Protein AF-A0A359LWA5-F1 (afdb_monomer_lite)

Structure (mmCIF, N/CA/C/O backbone):
data_AF-A0A359LWA5-F1
#
_entry.id   AF-A0A359LWA5-F1
#
loop_
_atom_site.group_PDB
_atom_site.id
_atom_site.type_symbol
_atom_site.label_atom_id
_atom_site.label_alt_id
_atom_site.label_comp_id
_atom_site.label_asym_id
_atom_site.label_entity_id
_atom_site.label_seq_id
_atom_site.pdbx_PDB_ins_code
_atom_site.Cartn_x
_atom_site.Cartn_y
_atom_site.Cartn_z
_atom_site.occupancy
_atom_site.B_iso_or_equiv
_atom_site.auth_seq_id
_atom_site.auth_comp_id
_atom_site.auth_asym_id
_atom_site.auth_atom_id
_atom_site.pdbx_PDB_model_num
ATOM 1 N N . CYS A 1 1 ? 22.305 12.297 -6.801 1.00 81.50 1 CYS A N 1
ATOM 2 C CA . CYS A 1 1 ? 21.557 11.747 -7.956 1.00 81.50 1 CYS A CA 1
ATOM 3 C C . CYS A 1 1 ? 21.196 10.291 -7.668 1.00 81.50 1 CYS A C 1
ATOM 5 O O . CYS A 1 1 ? 21.961 9.639 -6.967 1.00 81.50 1 CYS A O 1
ATOM 7 N N . THR A 1 2 ? 20.073 9.781 -8.178 1.00 94.56 2 THR A N 1
ATOM 8 C CA . THR A 1 2 ? 19.657 8.374 -8.003 1.00 94.56 2 THR A CA 1
ATOM 9 C C . THR A 1 2 ? 20.569 7.421 -8.783 1.00 94.56 2 THR A C 1
ATOM 11 O O . THR A 1 2 ? 21.025 7.775 -9.873 1.00 94.56 2 THR A O 1
ATOM 14 N N . ALA A 1 3 ? 20.814 6.213 -8.263 1.00 98.25 3 ALA A N 1
ATOM 15 C CA . ALA A 1 3 ? 21.646 5.213 -8.933 1.00 98.25 3 ALA A CA 1
ATOM 16 C C . ALA A 1 3 ? 21.120 4.883 -10.344 1.00 98.25 3 ALA A C 1
ATOM 18 O O . ALA A 1 3 ? 19.914 4.751 -10.561 1.00 98.25 3 ALA A O 1
ATOM 19 N N . SER A 1 4 ? 22.025 4.753 -11.319 1.00 97.75 4 SER A N 1
ATOM 20 C CA . SER A 1 4 ? 21.669 4.591 -12.738 1.00 97.75 4 SER A CA 1
ATOM 21 C C . SER A 1 4 ? 20.821 3.343 -12.998 1.00 97.75 4 SER A C 1
ATOM 23 O O . SER A 1 4 ? 19.855 3.396 -13.758 1.00 97.75 4 SER A O 1
ATOM 25 N N . PHE A 1 5 ? 21.119 2.231 -12.322 1.00 97.81 5 PHE A N 1
ATOM 26 C CA . PHE A 1 5 ? 20.332 1.004 -12.446 1.00 97.81 5 PHE A CA 1
ATOM 27 C C . PHE A 1 5 ? 18.913 1.164 -11.882 1.00 97.81 5 PHE A C 1
ATOM 29 O O . PHE A 1 5 ? 17.973 0.624 -12.458 1.00 97.81 5 PHE A O 1
ATOM 36 N N . THR A 1 6 ? 18.728 1.960 -10.824 1.00 98.31 6 THR A N 1
ATOM 37 C CA . THR A 1 6 ? 17.403 2.271 -10.267 1.00 98.31 6 THR A CA 1
ATOM 38 C C . THR A 1 6 ? 16.569 3.098 -11.241 1.00 98.31 6 THR A C 1
ATOM 40 O O . THR A 1 6 ? 15.381 2.837 -11.392 1.00 98.31 6 THR A O 1
ATOM 43 N N . GLN A 1 7 ? 17.179 4.046 -11.959 1.00 98.38 7 GLN A N 1
ATOM 44 C CA . GLN A 1 7 ? 16.473 4.804 -13.001 1.00 98.38 7 GLN A CA 1
ATOM 45 C C . GLN A 1 7 ? 16.000 3.882 -14.135 1.00 98.38 7 GLN A C 1
ATOM 47 O O . GLN A 1 7 ? 14.850 3.966 -14.561 1.00 98.38 7 GLN A O 1
ATOM 52 N N . ARG A 1 8 ? 16.850 2.941 -14.574 1.00 98.25 8 ARG A N 1
ATOM 53 C CA . ARG A 1 8 ? 16.467 1.934 -15.580 1.00 98.25 8 ARG A CA 1
ATOM 54 C C . ARG A 1 8 ? 15.365 0.997 -15.078 1.00 98.25 8 ARG A C 1
ATOM 56 O O . ARG A 1 8 ? 14.466 0.671 -15.846 1.00 98.25 8 ARG A O 1
ATOM 63 N N . ALA A 1 9 ? 15.406 0.603 -13.804 1.00 98.06 9 ALA A N 1
ATOM 64 C CA . ALA A 1 9 ? 14.347 -0.191 -13.184 1.00 98.06 9 ALA A CA 1
ATOM 65 C C . ALA A 1 9 ? 13.014 0.574 -13.128 1.00 98.06 9 ALA A C 1
ATOM 67 O O . ALA A 1 9 ? 11.979 -0.004 -13.431 1.00 98.06 9 ALA A O 1
ATOM 68 N N . GLY A 1 10 ? 13.035 1.877 -12.825 1.00 97.62 10 GLY A N 1
ATOM 69 C CA . GLY A 1 10 ? 11.837 2.723 -12.849 1.00 97.62 10 GLY A CA 1
ATOM 70 C C . GLY A 1 10 ? 11.182 2.792 -14.232 1.00 97.62 10 GLY A C 1
ATOM 71 O O . GLY A 1 10 ? 9.967 2.669 -14.338 1.00 97.62 10 GLY A O 1
ATOM 72 N N . ILE A 1 11 ? 11.983 2.901 -15.299 1.00 97.94 11 ILE A N 1
ATOM 73 C CA . ILE A 1 11 ? 11.471 2.841 -16.679 1.00 97.94 11 ILE A CA 1
ATOM 74 C C . ILE A 1 11 ? 10.797 1.489 -16.941 1.00 97.94 11 ILE A C 1
ATOM 76 O O . ILE A 1 11 ? 9.685 1.457 -17.463 1.00 97.94 11 ILE A O 1
ATOM 80 N N . ALA A 1 12 ? 11.440 0.382 -16.553 1.00 97.88 12 ALA A N 1
ATOM 81 C CA . ALA A 1 12 ? 10.871 -0.954 -16.722 1.00 97.88 12 ALA A CA 1
ATOM 82 C C . ALA A 1 12 ? 9.565 -1.139 -15.929 1.00 97.88 12 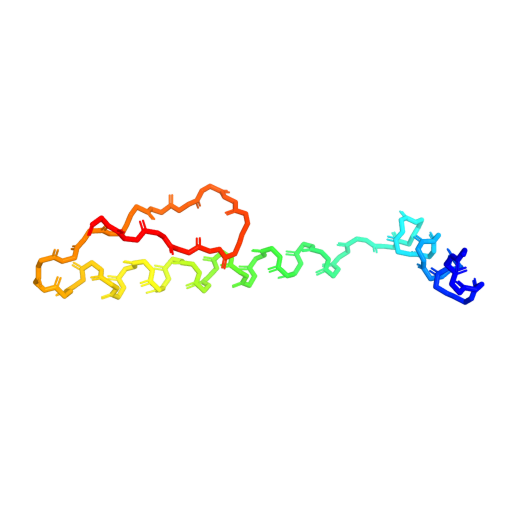ALA A C 1
ATOM 84 O O . ALA A 1 12 ? 8.618 -1.711 -16.458 1.00 97.88 12 ALA A O 1
ATOM 85 N N . ALA A 1 13 ? 9.491 -0.614 -14.703 1.00 98.06 13 ALA A N 1
ATOM 86 C CA . ALA A 1 13 ? 8.295 -0.687 -13.867 1.00 98.06 13 ALA A CA 1
ATOM 87 C C . ALA A 1 13 ? 7.098 0.071 -14.470 1.00 98.06 13 ALA A C 1
ATOM 89 O O . ALA A 1 13 ? 5.964 -0.377 -14.335 1.00 98.06 13 ALA A O 1
ATOM 90 N N . ILE A 1 14 ? 7.339 1.200 -15.146 1.00 97.88 14 ILE A N 1
ATOM 91 C CA . ILE A 1 14 ? 6.279 2.018 -15.760 1.00 97.88 14 ILE A CA 1
ATOM 92 C C . ILE A 1 14 ? 5.868 1.478 -17.137 1.00 97.88 14 ILE A C 1
ATOM 94 O O . ILE A 1 14 ? 4.687 1.476 -17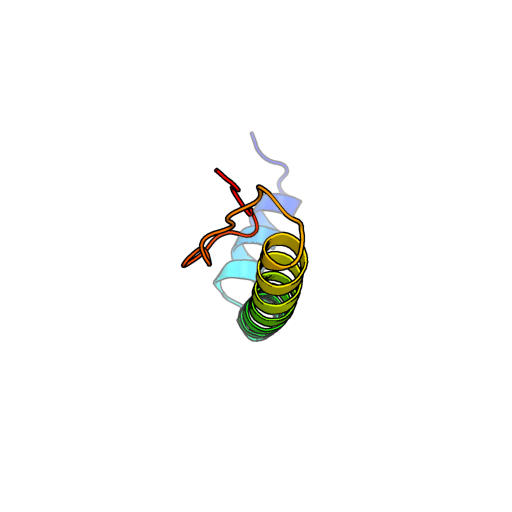.466 1.00 97.88 14 ILE A O 1
ATOM 98 N N . ALA A 1 15 ? 6.831 1.057 -17.962 1.00 98.00 15 ALA A N 1
ATOM 99 C CA . ALA A 1 15 ? 6.573 0.643 -19.344 1.00 98.00 15 ALA A CA 1
ATOM 100 C C . ALA A 1 15 ? 6.214 -0.847 -19.492 1.00 98.00 15 ALA A C 1
ATOM 102 O O . ALA A 1 15 ? 5.755 -1.262 -20.556 1.00 98.00 15 ALA A O 1
ATOM 103 N N . GLY A 1 16 ? 6.480 -1.658 -18.467 1.00 97.50 16 GLY A N 1
ATOM 104 C CA . GLY A 1 16 ? 6.189 -3.087 -18.457 1.00 97.50 16 GLY A CA 1
ATOM 105 C C . GLY A 1 16 ? 4.739 -3.426 -18.080 1.00 97.50 16 GLY A C 1
ATOM 106 O O . GLY A 1 16 ? 3.931 -2.533 -17.803 1.00 97.50 16 GLY A O 1
ATOM 107 N N . PRO A 1 17 ? 4.403 -4.728 -18.046 1.00 97.81 17 PRO A N 1
ATOM 108 C CA . PRO A 1 17 ? 3.112 -5.215 -17.563 1.00 97.81 17 PRO A CA 1
ATOM 109 C C . PRO A 1 17 ? 2.817 -4.754 -16.131 1.00 97.81 17 PRO A C 1
ATOM 111 O O . PRO A 1 17 ? 3.729 -4.620 -15.317 1.00 97.81 17 PRO A O 1
ATOM 114 N N . GLN A 1 18 ? 1.539 -4.534 -15.820 1.00 98.12 18 GLN A N 1
ATOM 115 C CA . GLN A 1 18 ? 1.093 -4.019 -14.516 1.00 98.12 18 GLN A CA 1
ATOM 116 C C . GLN A 1 18 ? 0.418 -5.091 -13.638 1.00 98.12 18 GLN A C 1
ATOM 118 O O . GLN A 1 18 ? -0.081 -4.780 -12.558 1.00 98.12 18 GLN A O 1
ATOM 123 N N . ASP A 1 19 ? 0.435 -6.360 -14.061 1.00 98.31 19 ASP A N 1
ATOM 124 C CA . ASP A 1 19 ? -0.251 -7.467 -13.378 1.00 98.31 19 ASP A CA 1
ATOM 125 C C . ASP A 1 19 ? 0.189 -7.639 -11.913 1.00 98.31 19 ASP A C 1
ATOM 127 O O . ASP A 1 19 ? -0.626 -7.964 -11.043 1.00 98.31 19 ASP A O 1
ATOM 131 N N . ASP A 1 20 ? 1.466 -7.370 -11.621 1.00 97.75 20 ASP A N 1
ATOM 132 C CA . ASP A 1 20 ? 2.022 -7.423 -10.265 1.00 97.75 20 ASP A CA 1
ATOM 133 C C . ASP A 1 20 ? 1.394 -6.370 -9.343 1.00 97.75 20 ASP A C 1
ATOM 135 O O . ASP A 1 20 ? 1.114 -6.653 -8.173 1.00 97.75 20 ASP A O 1
ATOM 139 N N . VAL A 1 21 ? 1.123 -5.164 -9.858 1.00 97.94 21 VAL A N 1
ATOM 140 C CA . VAL A 1 21 ? 0.454 -4.096 -9.100 1.00 97.94 21 VAL A CA 1
ATOM 141 C C . VAL A 1 21 ? -0.969 -4.525 -8.765 1.00 97.94 21 VAL A C 1
ATOM 143 O O . VAL A 1 21 ? -1.369 -4.465 -7.602 1.00 97.94 21 VAL A O 1
ATOM 146 N N . ASP A 1 22 ? -1.705 -5.044 -9.747 1.00 98.25 22 ASP A N 1
ATOM 147 C CA . ASP A 1 22 ? -3.072 -5.523 -9.544 1.00 98.25 22 ASP A CA 1
ATOM 148 C C . ASP A 1 22 ? -3.131 -6.691 -8.552 1.00 98.25 22 ASP A C 1
ATOM 150 O O . ASP A 1 22 ? -4.028 -6.764 -7.704 1.00 98.25 22 ASP A O 1
ATOM 154 N N . HIS A 1 23 ? -2.161 -7.606 -8.618 1.00 98.62 23 HIS A N 1
ATOM 155 C CA . HIS A 1 23 ? -2.033 -8.698 -7.660 1.00 98.62 23 HIS A CA 1
ATOM 156 C C . HIS A 1 23 ? -1.772 -8.179 -6.240 1.00 98.62 23 HIS A C 1
ATOM 158 O O . HIS A 1 23 ? -2.459 -8.591 -5.300 1.00 98.62 23 HIS A O 1
ATOM 164 N N . MET A 1 24 ? -0.842 -7.234 -6.076 1.00 98.44 24 MET A N 1
ATOM 165 C CA . MET A 1 24 ? -0.566 -6.618 -4.777 1.00 98.44 24 MET A CA 1
ATOM 166 C C . MET A 1 24 ? -1.783 -5.872 -4.226 1.00 98.44 24 MET A C 1
ATOM 168 O O . MET A 1 24 ? -2.102 -6.033 -3.050 1.00 98.44 24 MET A O 1
ATOM 172 N N .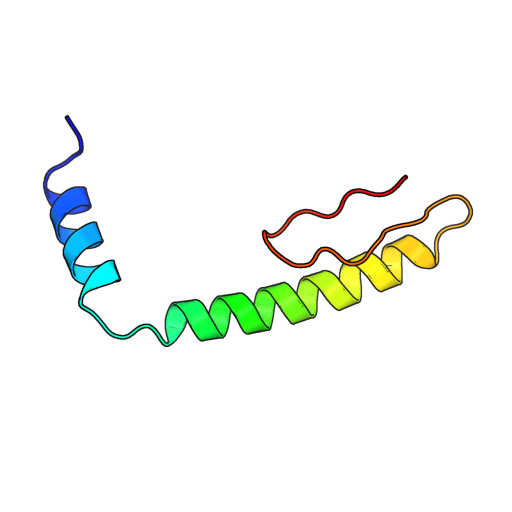 VAL A 1 25 ? -2.507 -5.110 -5.052 1.00 98.38 25 VAL A N 1
ATOM 173 C CA . VAL A 1 25 ? -3.728 -4.401 -4.635 1.00 98.38 25 VAL A CA 1
ATOM 174 C C . VAL A 1 25 ? -4.787 -5.383 -4.133 1.00 98.38 25 VAL A C 1
ATOM 176 O O . VAL A 1 25 ? -5.371 -5.161 -3.069 1.00 98.38 25 VAL A O 1
ATOM 179 N N . ARG A 1 26 ? -5.014 -6.498 -4.843 1.00 98.44 26 ARG A N 1
ATOM 180 C CA . ARG A 1 26 ? -5.950 -7.546 -4.395 1.00 98.44 26 ARG A CA 1
ATOM 181 C C . ARG A 1 26 ? -5.538 -8.143 -3.052 1.00 98.44 26 ARG A C 1
ATOM 183 O O . ARG A 1 26 ? -6.378 -8.293 -2.165 1.00 98.44 26 ARG A O 1
ATOM 190 N N . GLU A 1 27 ? -4.255 -8.446 -2.882 1.00 98.56 27 GLU A N 1
ATOM 191 C CA . GLU A 1 27 ? -3.750 -9.034 -1.642 1.00 98.56 27 GLU A CA 1
ATOM 192 C C . GLU A 1 27 ? -3.817 -8.050 -0.464 1.00 98.56 27 GLU A C 1
ATOM 194 O O . GLU A 1 27 ? -4.255 -8.420 0.628 1.00 98.56 27 GLU A O 1
ATOM 199 N N . PHE A 1 28 ? -3.467 -6.777 -0.667 1.00 98.44 28 PHE A N 1
ATOM 200 C CA . PHE A 1 28 ? -3.598 -5.757 0.375 1.00 98.44 28 PHE A CA 1
ATOM 201 C C . PHE A 1 28 ? -5.053 -5.479 0.741 1.00 98.44 28 PHE A C 1
ATOM 203 O O . PHE A 1 28 ? -5.344 -5.306 1.922 1.00 98.44 28 PHE A O 1
ATOM 210 N N . ARG A 1 29 ? -5.984 -5.525 -0.218 1.00 98.44 29 ARG A N 1
ATOM 211 C CA . ARG A 1 29 ? -7.421 -5.431 0.069 1.00 98.44 29 ARG A CA 1
ATOM 212 C C . ARG A 1 29 ? -7.892 -6.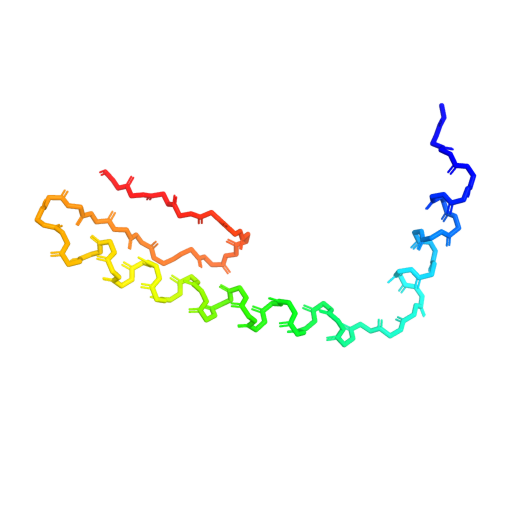575 0.967 1.00 98.44 29 ARG A C 1
ATOM 214 O O . ARG A 1 29 ? -8.534 -6.325 1.982 1.00 98.44 29 ARG A O 1
ATOM 221 N N . ARG A 1 30 ? -7.498 -7.815 0.654 1.00 98.50 30 ARG A N 1
ATOM 222 C CA . ARG A 1 30 ? -7.808 -8.995 1.478 1.00 98.50 30 AR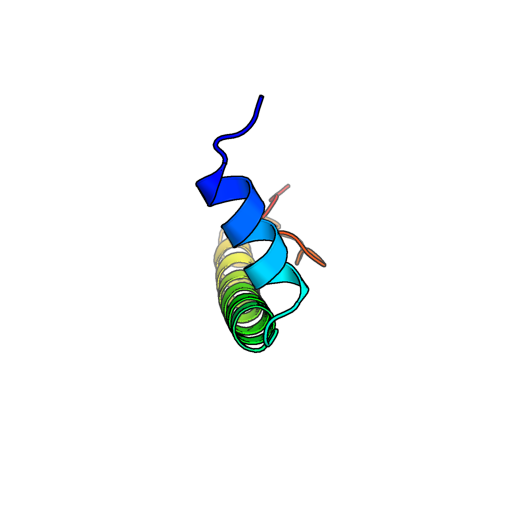G A CA 1
ATOM 223 C C . ARG A 1 30 ? -7.262 -8.852 2.903 1.00 98.50 30 ARG A C 1
ATOM 225 O O . ARG A 1 30 ? -7.969 -9.138 3.867 1.00 98.50 30 ARG A O 1
ATOM 232 N N . ARG A 1 31 ? -6.013 -8.394 3.043 1.00 98.44 31 ARG A N 1
ATOM 233 C CA . ARG A 1 31 ? -5.374 -8.148 4.349 1.00 98.44 31 ARG A CA 1
ATOM 234 C C . ARG A 1 31 ? -6.071 -7.036 5.128 1.00 98.44 31 ARG A C 1
ATOM 236 O O . ARG A 1 31 ? -6.333 -7.221 6.312 1.00 98.44 31 ARG A O 1
ATOM 243 N N . ARG A 1 32 ? -6.391 -5.917 4.470 1.00 98.50 32 ARG A N 1
ATOM 244 C CA . ARG A 1 32 ? -7.120 -4.779 5.047 1.00 98.50 32 ARG A CA 1
ATOM 245 C C . ARG A 1 32 ? -8.448 -5.233 5.637 1.00 98.50 32 ARG A C 1
ATOM 247 O O . ARG A 1 32 ? -8.722 -4.943 6.795 1.00 98.50 32 ARG A O 1
ATOM 254 N N . ASP A 1 33 ? -9.239 -5.961 4.855 1.00 98.31 33 ASP A N 1
ATOM 255 C CA . ASP A 1 33 ? -10.581 -6.374 5.261 1.00 98.31 33 ASP A CA 1
ATOM 256 C C . ASP A 1 33 ? -10.517 -7.290 6.495 1.00 98.31 33 ASP A C 1
ATOM 258 O O . ASP A 1 33 ? -11.233 -7.065 7.470 1.00 98.31 33 ASP A O 1
ATOM 262 N N . ALA A 1 34 ? -9.591 -8.256 6.506 1.00 98.19 34 ALA A N 1
ATOM 263 C CA . ALA A 1 34 ? -9.377 -9.134 7.655 1.00 98.19 34 ALA A CA 1
ATOM 264 C C . ALA A 1 34 ? -8.874 -8.377 8.898 1.00 98.19 34 ALA A C 1
ATOM 266 O O . ALA A 1 34 ? -9.359 -8.610 10.005 1.00 98.19 34 ALA A O 1
ATOM 267 N N . PHE A 1 35 ? -7.917 -7.462 8.728 1.00 97.81 35 PHE A N 1
ATOM 268 C CA . PHE A 1 35 ? -7.313 -6.721 9.833 1.00 97.81 35 PHE A CA 1
ATOM 269 C C . PHE A 1 35 ? -8.304 -5.748 10.484 1.00 97.81 35 PHE A C 1
ATOM 271 O O . PHE A 1 35 ? -8.470 -5.766 11.702 1.00 97.81 35 PHE A O 1
ATOM 278 N N . CYS A 1 36 ? -9.018 -4.948 9.684 1.00 98.12 36 CYS A N 1
ATOM 279 C CA . CYS A 1 36 ? -10.051 -4.038 10.182 1.00 98.12 36 CYS A CA 1
ATOM 280 C C . CYS A 1 36 ? -11.200 -4.806 10.848 1.00 98.12 36 CYS A C 1
ATOM 282 O O . CYS A 1 36 ? -11.668 -4.393 11.907 1.00 98.12 36 CYS A O 1
ATOM 284 N N . ALA A 1 37 ? -11.641 -5.934 10.275 1.00 98.19 37 ALA A N 1
ATOM 285 C CA . ALA A 1 37 ? -12.657 -6.777 10.904 1.00 98.19 37 ALA A CA 1
ATOM 286 C C . ALA A 1 37 ? -12.183 -7.303 12.267 1.00 98.19 37 ALA A C 1
ATOM 288 O O . ALA A 1 37 ? -12.921 -7.201 13.242 1.00 98.19 37 ALA A O 1
ATOM 289 N N . GLY A 1 38 ? -10.943 -7.797 12.349 1.00 98.00 38 GLY A N 1
ATOM 290 C CA . GLY A 1 38 ? -10.345 -8.285 13.591 1.00 98.00 38 GLY A CA 1
ATOM 291 C C . GLY A 1 38 ? -10.208 -7.203 14.661 1.00 98.00 38 GLY A C 1
ATOM 292 O O . GLY A 1 38 ? -10.581 -7.437 15.803 1.00 98.00 38 GLY A O 1
ATOM 293 N N . LEU A 1 39 ? -9.745 -6.002 14.308 1.00 97.56 39 LEU A N 1
ATOM 294 C CA . LEU A 1 39 ? -9.659 -4.893 15.265 1.00 97.56 39 LEU A CA 1
ATOM 295 C C . LEU A 1 39 ? -11.029 -4.496 15.823 1.00 97.56 39 LEU A C 1
ATOM 297 O O . LEU A 1 39 ? -11.144 -4.209 17.009 1.00 97.56 39 LEU A O 1
ATOM 301 N N . ASN A 1 40 ? -12.071 -4.518 14.990 1.00 98.00 40 ASN A N 1
ATOM 302 C CA . ASN A 1 40 ? -13.429 -4.169 15.408 1.00 98.00 40 ASN A CA 1
ATOM 303 C C . ASN A 1 40 ? -14.096 -5.220 16.318 1.00 98.00 40 ASN A C 1
ATOM 305 O O . ASN A 1 40 ? -15.182 -4.955 16.831 1.00 98.00 40 ASN A O 1
ATOM 309 N N . THR A 1 41 ? -13.489 -6.393 16.544 1.00 98.12 41 THR A N 1
ATOM 310 C CA . THR A 1 41 ? -13.980 -7.344 17.561 1.00 98.12 41 THR A CA 1
ATOM 311 C C . THR A 1 41 ? -13.481 -7.014 18.969 1.00 98.12 41 THR A C 1
ATOM 313 O O . THR A 1 41 ? -14.041 -7.513 19.945 1.00 98.12 41 THR A O 1
ATOM 316 N N . ILE A 1 42 ? -12.447 -6.175 19.094 1.00 97.81 42 ILE A N 1
ATOM 317 C CA . ILE A 1 42 ? -11.838 -5.814 20.375 1.00 97.81 42 ILE A CA 1
ATOM 318 C C . ILE A 1 42 ? -12.691 -4.724 21.048 1.00 97.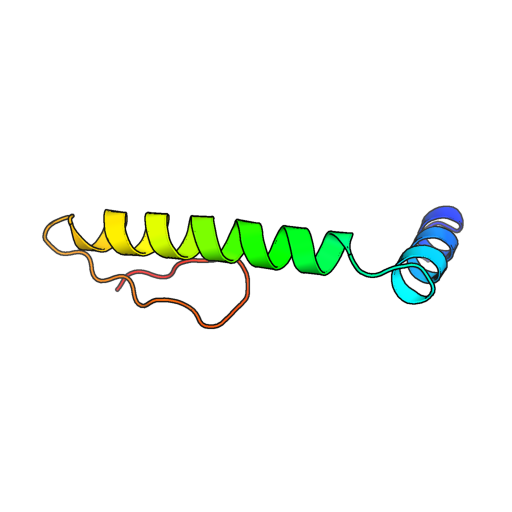81 42 ILE A C 1
ATOM 320 O O . ILE A 1 42 ? -12.882 -3.652 20.465 1.00 97.81 42 ILE A O 1
ATOM 324 N N . PRO A 1 43 ? -13.182 -4.937 22.286 1.00 97.75 43 PRO A N 1
ATOM 325 C CA . PRO A 1 43 ? -13.943 -3.919 23.001 1.00 97.75 43 PRO A CA 1
ATOM 326 C C . PRO A 1 43 ? -13.162 -2.606 23.137 1.00 97.75 43 PRO A C 1
ATOM 328 O O . PRO A 1 43 ? -12.027 -2.591 23.608 1.00 97.75 43 PRO A O 1
ATOM 331 N N . GLY A 1 44 ? -13.788 -1.498 22.738 1.00 96.19 44 GLY A N 1
ATOM 332 C CA . GLY A 1 44 ? -13.195 -0.159 22.798 1.00 96.19 44 GLY A CA 1
ATOM 333 C C . GLY A 1 44 ? -12.470 0.289 21.526 1.00 96.19 44 GLY A C 1
ATOM 334 O O . GLY A 1 44 ? -12.216 1.480 21.400 1.00 96.19 44 GLY A O 1
ATOM 335 N N . PHE A 1 45 ? -12.215 -0.603 20.565 1.00 97.44 45 PHE A N 1
ATOM 336 C CA . PHE A 1 45 ? -11.613 -0.252 19.276 1.00 97.44 45 PHE A CA 1
ATOM 337 C C . PHE A 1 45 ? -12.688 -0.012 18.210 1.00 97.44 45 PHE A C 1
ATOM 339 O O . PHE A 1 45 ? -13.677 -0.740 18.125 1.00 97.44 45 PHE A O 1
ATOM 346 N N . ARG A 1 46 ? -12.479 0.989 17.351 1.00 96.69 46 ARG A N 1
ATOM 347 C CA . ARG A 1 46 ? -13.200 1.174 16.084 1.00 96.69 46 ARG A CA 1
ATOM 348 C C . ARG A 1 46 ? -12.196 1.480 14.986 1.00 96.69 46 ARG A C 1
ATOM 350 O O . ARG A 1 46 ? -11.513 2.499 14.990 1.00 96.69 46 ARG A O 1
ATOM 357 N N . CYS A 1 47 ? -12.116 0.588 14.016 1.00 97.56 47 CYS A N 1
ATOM 358 C CA . CYS A 1 47 ? -11.218 0.711 12.884 1.00 97.56 47 CYS A CA 1
ATOM 359 C C . CYS A 1 47 ? -12.042 0.905 11.604 1.00 97.56 47 CYS A C 1
ATOM 361 O O . CYS A 1 47 ? -12.660 -0.061 11.141 1.00 97.56 47 CYS A O 1
ATOM 363 N N . PRO A 1 48 ? -12.099 2.123 11.030 1.00 96.69 48 PRO A N 1
ATOM 364 C CA . PRO A 1 48 ? -12.735 2.326 9.735 1.00 96.69 48 PRO A CA 1
ATOM 365 C C . PRO A 1 48 ? -11.960 1.581 8.644 1.00 96.69 48 PRO A C 1
ATOM 367 O O . PRO A 1 48 ? -10.741 1.423 8.730 1.00 96.69 48 PRO A O 1
ATOM 370 N N . ILE A 1 49 ? -12.665 1.132 7.603 1.00 97.12 49 ILE A N 1
ATOM 371 C CA . ILE A 1 49 ? -12.025 0.501 6.445 1.00 97.12 49 ILE A CA 1
ATOM 372 C C . ILE A 1 49 ? -11.419 1.611 5.570 1.00 97.12 49 ILE A C 1
ATOM 374 O O . ILE A 1 49 ? -12.175 2.433 5.051 1.00 97.12 49 ILE A O 1
ATOM 378 N N . PRO A 1 50 ? -10.089 1.653 5.375 1.00 96.62 50 PRO A N 1
ATOM 379 C CA . PRO A 1 50 ? -9.451 2.669 4.547 1.00 96.62 50 PRO A CA 1
ATOM 380 C C . PRO A 1 50 ? -9.703 2.413 3.055 1.00 96.62 50 PRO A C 1
ATOM 382 O O . PRO A 1 50 ? -9.729 1.269 2.592 1.00 96.62 50 PRO A O 1
ATOM 385 N N . GLU A 1 51 ? -9.838 3.483 2.276 1.00 94.94 51 GLU A N 1
ATOM 386 C CA . GLU A 1 51 ? -10.087 3.400 0.829 1.00 94.94 51 GLU A CA 1
ATOM 387 C C . GLU A 1 51 ? -8.825 3.059 0.019 1.00 94.94 51 GLU A C 1
ATOM 389 O O . GLU A 1 51 ? -8.924 2.537 -1.090 1.00 94.94 51 GLU A O 1
ATOM 394 N N . GLY A 1 52 ? -7.637 3.289 0.586 1.00 93.69 52 GLY A N 1
ATOM 395 C CA . GLY A 1 52 ? -6.355 3.054 -0.071 1.00 93.69 52 GLY A CA 1
ATOM 396 C C . GLY A 1 52 ? -5.177 3.041 0.902 1.00 93.69 52 GLY A C 1
ATOM 397 O O . GLY A 1 52 ? -5.360 2.966 2.118 1.00 93.69 52 GLY A O 1
ATOM 398 N N . ALA A 1 53 ? -3.963 3.114 0.351 1.00 95.94 53 ALA A N 1
ATOM 399 C CA . ALA A 1 53 ? -2.717 2.830 1.067 1.00 95.94 53 ALA A CA 1
ATOM 400 C C . ALA A 1 53 ? -2.737 1.431 1.723 1.00 95.94 53 ALA A C 1
ATOM 402 O O . ALA A 1 53 ? -3.434 0.525 1.269 1.00 95.94 53 ALA A O 1
ATOM 403 N N . PHE A 1 54 ? -1.920 1.231 2.755 1.00 96.50 54 PHE A N 1
ATOM 404 C CA . PHE A 1 54 ? -1.772 -0.050 3.454 1.00 96.50 54 PHE A CA 1
ATOM 405 C C . PHE A 1 54 ? -1.692 0.132 4.979 1.00 96.50 54 PHE A C 1
ATOM 407 O O . PHE A 1 54 ? -1.087 -0.673 5.683 1.00 96.50 54 PHE A O 1
ATOM 414 N N . TYR A 1 55 ? -2.311 1.198 5.489 1.00 96.62 55 TYR A N 1
ATOM 415 C CA . TYR A 1 55 ? -2.351 1.533 6.912 1.00 96.62 55 TYR A CA 1
ATOM 416 C C . TYR A 1 55 ? -3.776 1.430 7.452 1.00 96.62 55 TYR A C 1
ATOM 418 O O . TYR A 1 55 ? -4.729 1.738 6.743 1.00 96.62 55 TYR A O 1
ATOM 426 N N . ALA A 1 56 ? -3.912 1.051 8.721 1.00 96.19 56 ALA A N 1
ATOM 427 C CA . ALA A 1 56 ? -5.164 1.096 9.469 1.00 96.19 56 ALA A CA 1
ATOM 428 C C . ALA A 1 56 ? -5.024 2.102 10.617 1.00 96.19 56 ALA A C 1
ATOM 430 O O . ALA A 1 56 ? -3.980 2.144 11.268 1.00 96.19 56 ALA A O 1
ATOM 431 N N . PHE A 1 57 ? -6.060 2.905 10.863 1.00 95.81 57 PHE A N 1
ATOM 432 C CA . PHE A 1 57 ? -6.029 3.966 11.872 1.00 95.81 57 PHE A CA 1
ATOM 433 C C . PHE A 1 57 ? -7.256 3.855 12.790 1.00 95.81 57 PHE A C 1
ATOM 435 O O . PHE A 1 57 ? -8.304 4.422 12.476 1.00 95.81 57 PHE A O 1
ATOM 442 N N . PRO A 1 58 ? -7.185 3.036 13.856 1.00 93.56 58 PRO A N 1
ATOM 443 C CA . PRO A 1 58 ? -8.262 2.936 14.835 1.00 93.56 58 PRO A CA 1
ATOM 444 C C . PRO A 1 58 ? -8.400 4.230 15.653 1.00 93.56 58 PRO A C 1
ATOM 446 O O . PRO A 1 58 ? -7.447 5.003 15.762 1.00 93.56 58 PRO A O 1
ATOM 449 N N . ASN A 1 59 ? -9.605 4.465 16.170 1.00 78.19 59 ASN A N 1
ATOM 450 C CA . ASN A 1 59 ? -10.004 5.666 16.910 1.00 78.19 59 ASN A CA 1
ATOM 451 C C . ASN A 1 59 ? -9.620 5.666 18.396 1.00 78.19 59 ASN A C 1
ATOM 453 O O . ASN A 1 59 ? -9.422 4.578 18.977 1.00 78.19 59 ASN A O 1
#

Secondary structure (DSSP, 8-state):
---HHHHHHHHHHHHS--HHHHHHHHHHHHHHHHHHHHHTTSTT---PPPSSSS-----

pLDDT: mean 96.92, std 3.41, range [78.19, 98.62]

Sequence (59 aa):
CTASFTQRAGIAAIAGPQDDVDHMVREFRRRRDAFCAGLNTIPGFRCPIPEGAFYAFPN

Radius of gyration: 17.03 Å; chains: 1; bounding box: 36×21×42 Å

Foldseek 3Di:
DDDPVVVVVVVCCVVDDCVVVVVVVVVLLVVLVVVQVVQVVDPPWHWDRDPDDNDIDID